Protein AF-0000000084372210 (afdb_homodimer)

pLDDT: mean 88.19, std 8.31, range [59.81, 96.88]

Solvent-accessible surface area (backbone atoms only — not comparable to full-atom values): 8563 Å² total; per-residue (Å²): 81,67,78,69,76,44,55,87,44,21,35,37,33,28,33,23,67,54,80,81,50,72,65,36,43,28,38,30,27,51,80,66,39,44,29,48,26,29,33,36,65,85,72,40,29,38,32,51,60,29,88,90,49,71,64,42,74,60,49,94,82,52,59,75,41,78,51,24,26,59,73,46,73,47,69,72,84,125,82,67,77,70,76,44,54,87,44,21,34,38,34,29,33,23,66,55,81,80,50,72,66,36,44,26,38,30,27,52,81,65,40,44,30,46,27,28,32,36,64,85,72,42,30,37,34,49,58,29,88,90,49,70,64,44,72,59,47,95,81,53,58,74,41,78,50,24,26,60,75,45,72,47,70,73,85,127

Radius of gyration: 14.77 Å; Cα contacts (8 Å, |Δi|>4): 385; chains: 2; bounding box: 35×42×36 Å

Nearest PDB structures (foldseek):
  1ay9-assembly1_A  TM=8.667E-01  e=1.114E-07  Escherichia coli
  8gmt-assembly1_A  TM=8.641E-01  e=8.821E-08  Escherichia coli
  3jso-assembly1_B  TM=7.740E-01  e=2.136E-05  Escherichia coli K-12
  3jso-assembly1_A  TM=7.755E-01  e=9.749E-05  Escherichia coli K-12
  6a2r-assembly1_A  TM=7.350E-01  e=8.183E-05  Mycobacterium tuberculosis H37Rv

Foldseek 3Di:
DVLVVADPPKDWDWAQVDDDDQQFFFFKDKPRDTDTFGFHVVVTWGHHSDPVDHIDGDDPPIDIDTRTTTDDIGDDDD/DVLVVADPPKDWDWAQVDDDDQQFFFFKDKPRDTDTFGFHVVVTWGHHSDPVDDIDGDDPPIDIDTRTTTDDIGDDDD

Structure (mmCIF, N/CA/C/O backbone):
data_AF-0000000084372210-model_v1
#
loop_
_entity.id
_entity.type
_entity.pdbx_description
1 polymer 'Error-prone repair protein'
#
loop_
_atom_site.group_PDB
_atom_site.id
_atom_site.type_symbol
_atom_site.label_atom_id
_atom_site.label_alt_id
_atom_site.label_comp_id
_atom_site.label_asym_id
_atom_site.label_entity_id
_atom_site.label_seq_id
_atom_site.pdbx_PDB_ins_code
_atom_site.Cartn_x
_atom_site.Cartn_y
_atom_site.Cartn_z
_atom_site.occupancy
_atom_site.B_iso_or_equiv
_atom_site.auth_seq_id
_atom_site.auth_comp_id
_atom_site.auth_asym_id
_atom_site.auth_atom_id
_atom_site.pdbx_PDB_model_num
ATOM 1 N N . MET A 1 1 ? -1.979 -1.303 -11.484 1 64.38 1 MET A N 1
ATOM 2 C CA . MET A 1 1 ? -2.227 0.024 -10.93 1 64.38 1 MET A CA 1
ATOM 3 C C . MET A 1 1 ? -2 1.106 -11.977 1 64.38 1 MET A C 1
ATOM 5 O O . MET A 1 1 ? -0.929 1.715 -12.023 1 64.38 1 MET A O 1
ATOM 9 N N . ILE A 1 2 ? -2.746 0.901 -12.977 1 59.91 2 ILE A N 1
ATOM 10 C CA . ILE A 1 2 ? -2.537 1.563 -14.266 1 59.91 2 ILE A CA 1
ATOM 11 C C . ILE A 1 2 ? -2.469 3.074 -14.055 1 59.91 2 ILE A C 1
ATOM 13 O O . ILE A 1 2 ? -1.529 3.729 -14.516 1 59.91 2 ILE A O 1
ATOM 17 N N . ASP A 1 3 ? -3.486 3.592 -13.312 1 68.38 3 ASP A N 1
ATOM 18 C CA . ASP A 1 3 ? -3.523 5.047 -13.234 1 68.38 3 ASP A CA 1
ATOM 19 C C . ASP A 1 3 ? -2.346 5.586 -12.422 1 68.38 3 ASP A C 1
ATOM 21 O O . ASP A 1 3 ? -2.051 6.781 -12.469 1 68.38 3 ASP A O 1
ATOM 25 N N . ALA A 1 4 ? -1.633 4.68 -11.812 1 76.19 4 ALA A N 1
ATOM 26 C CA . ALA A 1 4 ? -0.504 5.109 -10.992 1 76.19 4 ALA A CA 1
ATOM 27 C C . ALA A 1 4 ? 0.823 4.801 -11.672 1 76.19 4 ALA A C 1
ATOM 29 O O . ALA A 1 4 ? 1.892 5.117 -11.148 1 76.19 4 ALA A O 1
ATOM 30 N N . ASN A 1 5 ? 0.849 4.273 -12.93 1 80.62 5 ASN A N 1
ATOM 31 C CA . ASN A 1 5 ? 2.041 3.859 -13.664 1 80.62 5 ASN A CA 1
ATOM 32 C C . ASN A 1 5 ? 2.777 2.734 -12.938 1 80.62 5 ASN A C 1
ATOM 34 O O . ASN A 1 5 ? 4.004 2.633 -13.031 1 80.62 5 ASN A O 1
ATOM 38 N N . ILE A 1 6 ? 2.141 2.031 -12.023 1 84.31 6 ILE A N 1
ATOM 39 C CA . ILE A 1 6 ? 2.717 0.871 -11.352 1 84.31 6 ILE A CA 1
ATOM 40 C C . ILE A 1 6 ? 2.35 -0.4 -12.117 1 84.31 6 ILE A C 1
ATOM 42 O O . ILE A 1 6 ? 1.17 -0.722 -12.273 1 84.31 6 ILE A O 1
ATOM 46 N N . ASN A 1 7 ? 3.326 -1.093 -12.609 1 85.06 7 ASN A N 1
ATOM 47 C CA . ASN A 1 7 ? 3.119 -2.305 -13.391 1 85.06 7 ASN A CA 1
ATOM 48 C C . ASN A 1 7 ? 3.479 -3.557 -12.602 1 85.06 7 ASN A C 1
ATOM 50 O O . ASN A 1 7 ? 4.23 -3.484 -11.625 1 85.06 7 ASN A O 1
ATOM 54 N N . ASP A 1 8 ? 2.83 -4.648 -13.039 1 83.56 8 ASP A N 1
ATOM 55 C CA . ASP A 1 8 ? 3.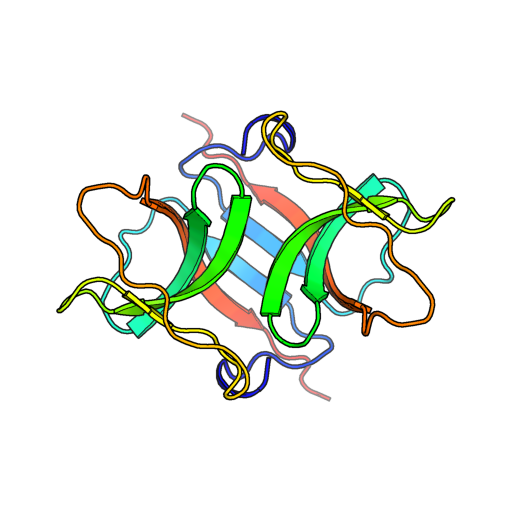238 -5.922 -12.461 1 83.56 8 ASP A CA 1
ATOM 56 C C . ASP A 1 8 ? 4.746 -6.129 -12.594 1 83.56 8 ASP A C 1
ATOM 58 O O . ASP A 1 8 ? 5.328 -5.84 -13.641 1 83.56 8 ASP A O 1
ATOM 62 N N . GLY A 1 9 ? 5.352 -6.562 -11.531 1 88.81 9 GLY A N 1
ATOM 63 C CA . GLY A 1 9 ? 6.789 -6.801 -11.539 1 88.81 9 GLY A CA 1
ATOM 64 C C . GLY A 1 9 ? 7.59 -5.629 -11.008 1 88.81 9 GLY A C 1
ATOM 65 O O . GLY A 1 9 ? 8.789 -5.758 -10.758 1 88.81 9 GLY A O 1
ATOM 66 N N . ASP A 1 10 ? 7.012 -4.516 -10.82 1 92.75 10 ASP A N 1
ATOM 67 C CA . ASP A 1 10 ? 7.711 -3.336 -10.312 1 92.75 10 ASP A CA 1
ATOM 68 C C . ASP A 1 10 ? 8.031 -3.479 -8.828 1 92.75 10 ASP A C 1
ATOM 70 O O . ASP A 1 10 ? 7.387 -4.254 -8.125 1 92.75 10 ASP A O 1
ATOM 74 N N . VAL A 1 11 ? 9.016 -2.711 -8.398 1 95 11 VAL A N 1
ATOM 75 C CA . VAL A 1 11 ? 9.289 -2.477 -6.98 1 95 11 VAL A CA 1
ATOM 76 C C . VAL A 1 11 ? 8.898 -1.051 -6.605 1 95 11 VAL A C 1
ATOM 78 O O . VAL A 1 11 ? 9.242 -0.099 -7.312 1 95 11 VAL A O 1
ATOM 81 N N . VAL A 1 12 ? 8.148 -0.963 -5.551 1 94.81 12 VAL A N 1
ATOM 82 C CA . VAL A 1 12 ? 7.672 0.344 -5.109 1 94.81 12 VAL A CA 1
ATOM 83 C C . VAL A 1 12 ? 8.289 0.689 -3.756 1 94.81 12 VAL A C 1
ATOM 85 O O . VAL A 1 12 ? 8.352 -0.157 -2.861 1 94.81 12 VAL A O 1
ATOM 88 N N . ILE A 1 13 ? 8.742 1.89 -3.613 1 96 13 ILE A N 1
ATOM 89 C CA . ILE A 1 13 ? 9.312 2.381 -2.363 1 96 13 ILE A CA 1
ATOM 90 C C . ILE A 1 13 ? 8.375 3.412 -1.738 1 96 13 ILE A C 1
ATOM 92 O O . ILE A 1 13 ? 7.992 4.387 -2.391 1 96 13 ILE A O 1
ATOM 96 N N . VAL A 1 14 ? 8.062 3.152 -0.52 1 95.44 14 VAL A N 1
ATOM 97 C CA . VAL A 1 14 ? 7.191 4.051 0.235 1 95.44 14 VAL A CA 1
ATOM 98 C C . VAL A 1 14 ? 7.977 4.688 1.38 1 95.44 14 VAL A C 1
ATOM 100 O O . VAL A 1 14 ? 8.578 3.982 2.197 1 95.44 14 VAL A O 1
ATOM 103 N N . ASP A 1 15 ? 8.008 6 1.453 1 96.62 15 ASP A N 1
ATOM 104 C CA . ASP A 1 15 ? 8.719 6.754 2.482 1 96.62 15 ASP A CA 1
ATOM 105 C C . ASP A 1 15 ? 7.742 7.41 3.457 1 96.62 15 ASP A C 1
ATOM 107 O O . ASP A 1 15 ? 6.988 8.312 3.08 1 96.62 15 ASP A O 1
ATOM 111 N N . SER A 1 16 ? 7.754 6.988 4.691 1 94.12 16 SER A N 1
ATOM 112 C CA . SER A 1 16 ? 6.789 7.48 5.672 1 94.12 16 SER A CA 1
ATOM 113 C C . SER A 1 16 ? 7.293 8.742 6.359 1 94.12 16 SER A C 1
ATOM 115 O O . SER A 1 16 ? 6.566 9.367 7.137 1 94.12 16 SER A O 1
ATOM 117 N N . ALA A 1 17 ? 8.508 9.172 6.086 1 93.62 17 ALA A N 1
ATOM 118 C CA . ALA A 1 17 ? 9.07 10.367 6.703 1 93.62 17 ALA A CA 1
ATOM 119 C C . ALA A 1 17 ? 8.727 11.617 5.895 1 93.62 17 ALA A C 1
ATOM 121 O O . ALA A 1 17 ? 8.914 12.742 6.367 1 93.62 17 ALA A O 1
ATOM 122 N N . LEU A 1 18 ? 8.25 11.445 4.727 1 94.88 18 LEU A N 1
ATOM 123 C CA . LEU A 1 18 ? 7.969 12.578 3.848 1 94.88 18 LEU A CA 1
ATOM 124 C C . LEU A 1 18 ? 6.578 13.141 4.121 1 94.88 18 LEU A C 1
ATOM 126 O O . LEU A 1 18 ? 5.645 12.391 4.418 1 94.88 18 LEU A O 1
ATOM 130 N N . VAL A 1 19 ? 6.441 14.367 3.91 1 94.31 19 VAL A N 1
ATOM 131 C CA . VAL A 1 19 ? 5.137 15.016 3.959 1 94.31 19 VAL A CA 1
ATOM 132 C C . VAL A 1 19 ? 4.426 14.852 2.619 1 94.31 19 VAL A C 1
ATOM 134 O O . VAL A 1 19 ? 4.969 15.203 1.571 1 94.31 19 VAL A O 1
ATOM 137 N N . ALA A 1 20 ? 3.246 14.352 2.723 1 95.5 20 ALA A N 1
ATOM 138 C CA . ALA A 1 20 ? 2.49 14.117 1.495 1 95.5 20 ALA A CA 1
ATOM 139 C C . ALA A 1 20 ? 2.057 15.43 0.855 1 95.5 20 ALA A C 1
ATOM 141 O O . ALA A 1 20 ? 1.651 16.359 1.553 1 95.5 20 ALA A O 1
ATOM 142 N N . LYS A 1 21 ? 2.162 15.531 -0.455 1 96.31 21 LYS A N 1
ATOM 143 C CA . LYS A 1 21 ? 1.72 16.688 -1.232 1 96.31 21 LYS A CA 1
ATOM 144 C C . LYS A 1 21 ? 0.562 16.312 -2.156 1 96.31 21 LYS A C 1
ATOM 146 O O . LYS A 1 21 ? 0.236 15.133 -2.311 1 96.31 21 LYS A O 1
ATOM 151 N N . ASP A 1 22 ? 0.031 17.422 -2.699 1 96.5 22 ASP A N 1
ATOM 152 C CA . ASP A 1 22 ? -1.081 17.234 -3.625 1 96.5 22 ASP A CA 1
ATOM 153 C C . ASP A 1 22 ? -0.665 16.375 -4.816 1 96.5 22 ASP A C 1
ATOM 155 O O . ASP A 1 22 ? 0.377 16.609 -5.43 1 96.5 22 ASP A O 1
ATOM 159 N N . GLY A 1 23 ? -1.476 15.359 -5.051 1 94.75 23 GLY A N 1
ATOM 160 C CA . GLY A 1 23 ? -1.216 14.523 -6.215 1 94.75 23 GLY A CA 1
ATOM 161 C C . GLY A 1 23 ? -0.364 13.305 -5.898 1 94.75 23 GLY A C 1
ATOM 162 O O . GLY A 1 23 ? -0.267 12.383 -6.707 1 94.75 23 GLY A O 1
ATOM 163 N N . ASN A 1 24 ? 0.215 13.227 -4.711 1 96.06 24 ASN A N 1
ATOM 164 C CA . ASN A 1 24 ? 1.043 12.086 -4.344 1 96.06 24 ASN A CA 1
ATOM 165 C C . ASN A 1 24 ? 0.216 10.805 -4.227 1 96.06 24 ASN A C 1
ATOM 167 O O . ASN A 1 24 ? -0.935 10.844 -3.789 1 96.06 24 ASN A O 1
ATOM 171 N N . ILE A 1 25 ? 0.807 9.742 -4.676 1 95.25 25 ILE A N 1
ATOM 172 C CA . ILE A 1 25 ? 0.272 8.438 -4.301 1 95.25 25 ILE A CA 1
ATOM 173 C C . ILE A 1 25 ? 0.708 8.094 -2.877 1 95.25 25 ILE A C 1
ATOM 175 O O . ILE A 1 25 ? 1.894 8.18 -2.547 1 95.25 25 ILE A O 1
ATOM 179 N N . VAL A 1 26 ? -0.265 7.73 -2.041 1 95.38 26 VAL A N 1
ATOM 180 C CA . VAL A 1 26 ? 0.043 7.535 -0.629 1 95.38 26 VAL A CA 1
ATOM 181 C C . VAL A 1 26 ? -0.558 6.215 -0.149 1 95.38 26 VAL A C 1
ATOM 183 O O . VA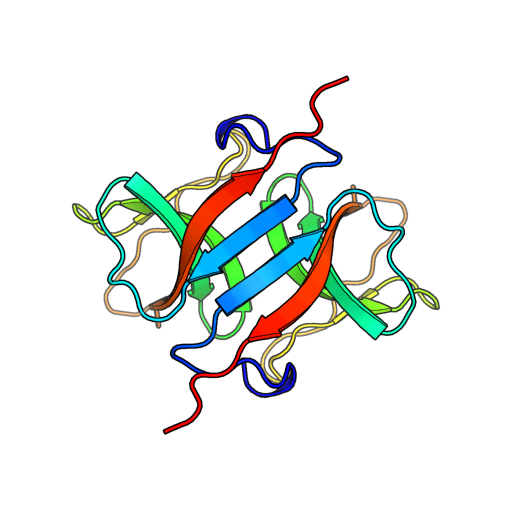L A 1 26 ? -1.534 5.727 -0.722 1 95.38 26 VAL A O 1
ATOM 186 N N . ILE A 1 27 ? 0.141 5.676 0.8 1 93.75 27 ILE A N 1
ATOM 187 C CA . ILE A 1 27 ? -0.512 4.707 1.677 1 93.75 27 ILE A CA 1
ATOM 188 C C . ILE A 1 27 ? -1.154 5.434 2.855 1 93.75 27 ILE A C 1
ATOM 190 O O . ILE A 1 27 ? -0.472 6.133 3.609 1 93.75 27 ILE A O 1
ATOM 194 N N . ALA A 1 28 ? -2.467 5.285 2.982 1 92.69 28 ALA A N 1
ATOM 195 C CA . ALA A 1 28 ? -3.209 6.008 4.012 1 92.69 28 ALA A CA 1
ATOM 196 C C . ALA A 1 28 ? -4.004 5.047 4.891 1 92.69 28 ALA A C 1
ATOM 198 O O . ALA A 1 28 ? -4.383 3.959 4.449 1 92.69 28 ALA A O 1
ATOM 199 N N . SER A 1 29 ? -4.141 5.469 6.066 1 88.5 29 SER A N 1
ATOM 200 C CA . SER A 1 29 ? -5.02 4.758 6.988 1 88.5 29 SER A CA 1
ATOM 201 C C . SER A 1 29 ? -6.344 5.492 7.168 1 88.5 29 SER A C 1
ATOM 203 O O . SER A 1 29 ? -6.359 6.684 7.484 1 88.5 29 SER A O 1
ATOM 205 N N . ILE A 1 30 ? -7.398 4.773 6.809 1 83.44 30 ILE A N 1
ATOM 206 C CA . ILE A 1 30 ? -8.742 5.293 7.055 1 83.44 30 ILE A CA 1
ATOM 207 C C . ILE A 1 30 ? -9.469 4.391 8.047 1 83.44 30 ILE A C 1
ATOM 209 O O . ILE A 1 30 ? -9.68 3.207 7.777 1 83.44 30 ILE A O 1
ATOM 213 N N . ASP A 1 31 ? -9.859 5.004 9.156 1 80.44 31 ASP A N 1
ATOM 214 C CA . ASP A 1 31 ? -10.539 4.242 10.203 1 80.44 31 ASP A CA 1
ATOM 215 C C . ASP A 1 31 ? -9.75 2.984 10.562 1 80.44 31 ASP A C 1
ATOM 217 O O . ASP A 1 31 ? -10.32 1.9 10.688 1 80.44 31 ASP A O 1
ATOM 221 N N . GLY A 1 32 ? -8.438 3.037 10.445 1 78.25 32 GLY A N 1
ATOM 222 C CA . GLY A 1 32 ? -7.582 1.945 10.875 1 78.25 32 GLY A CA 1
ATOM 223 C C . GLY A 1 32 ? -7.195 1.008 9.75 1 78.25 32 GLY A C 1
ATOM 224 O O . GLY A 1 32 ? -6.434 0.059 9.953 1 78.25 32 GLY A O 1
ATOM 225 N N . GLU A 1 33 ? -7.73 1.21 8.594 1 81.19 33 GLU A N 1
ATOM 226 C CA . GLU A 1 33 ? -7.402 0.355 7.453 1 81.19 33 GLU A CA 1
ATOM 227 C C . GLU A 1 33 ? -6.449 1.059 6.492 1 81.19 33 GLU A C 1
ATOM 229 O O . GLU A 1 33 ? -6.641 2.232 6.168 1 81.19 33 GLU A O 1
ATOM 234 N N . PHE A 1 34 ? -5.531 0.261 6.07 1 87.12 34 PHE A N 1
ATOM 235 C CA . PHE A 1 34 ? -4.559 0.851 5.156 1 87.12 34 PHE A CA 1
ATOM 236 C C . PHE A 1 34 ? -5.02 0.703 3.709 1 87.12 34 PHE A C 1
ATOM 238 O O . PHE A 1 34 ? -5.547 -0.343 3.324 1 87.12 34 PHE A O 1
ATOM 245 N N . THR A 1 35 ? -4.836 1.754 2.896 1 90.38 35 THR A N 1
ATOM 246 C CA . THR A 1 35 ? -5.172 1.754 1.477 1 90.38 35 THR A CA 1
ATOM 247 C C . THR A 1 35 ? -4.164 2.576 0.681 1 90.38 35 THR A C 1
ATOM 249 O O . THR A 1 35 ? -3.424 3.383 1.251 1 90.38 35 THR A O 1
ATOM 252 N N . VAL A 1 36 ? -4.145 2.299 -0.559 1 91.94 36 VAL A N 1
ATOM 253 C CA . VAL A 1 36 ? -3.299 3.064 -1.47 1 91.94 36 VAL A CA 1
ATOM 254 C C . VAL A 1 36 ? -4.168 3.947 -2.363 1 91.94 36 VAL A C 1
ATOM 256 O O . VAL A 1 36 ? -5.066 3.453 -3.049 1 91.94 36 VAL A O 1
ATOM 259 N N . LYS A 1 37 ? -3.99 5.242 -2.332 1 93.38 37 LYS A N 1
ATOM 260 C CA . LYS A 1 37 ? -4.762 6.219 -3.094 1 93.38 37 LYS A CA 1
ATOM 261 C C . LYS A 1 37 ? -3.893 7.406 -3.498 1 93.38 37 LYS A C 1
ATOM 263 O O . LYS A 1 37 ? -2.781 7.57 -2.99 1 93.38 37 LYS A O 1
ATOM 268 N N . ARG A 1 38 ? -4.441 8.133 -4.406 1 94.56 38 ARG A N 1
ATOM 269 C CA . ARG A 1 38 ? -3.848 9.438 -4.688 1 94.56 38 ARG A CA 1
ATOM 270 C C . ARG A 1 38 ? -4.426 10.508 -3.77 1 94.56 38 ARG A C 1
ATOM 272 O O . ARG A 1 38 ? -5.645 10.594 -3.594 1 94.56 38 ARG A O 1
ATOM 279 N N . LEU A 1 39 ? -3.553 11.352 -3.25 1 95.44 39 LEU A N 1
ATOM 280 C CA . LEU A 1 39 ? -3.971 12.383 -2.303 1 95.44 39 LEU A CA 1
ATOM 281 C C . LEU A 1 39 ? -4.32 13.68 -3.027 1 95.44 39 LEU A C 1
ATOM 283 O O . LEU A 1 39 ? -3.572 14.125 -3.9 1 95.44 39 LEU A O 1
ATOM 287 N N . LYS A 1 40 ? -5.508 14.195 -2.73 1 95.12 40 LYS A N 1
ATOM 288 C CA . LYS A 1 40 ? -5.871 15.57 -3.064 1 95.12 40 LYS A CA 1
ATOM 289 C C . LYS A 1 40 ? -6.004 16.422 -1.807 1 95.12 40 LYS A C 1
ATOM 291 O O . LYS A 1 40 ? -6.691 16.047 -0.859 1 95.12 40 LYS A O 1
ATOM 296 N N . LEU A 1 41 ? -5.379 17.516 -1.76 1 92.56 41 LEU A N 1
ATOM 297 C CA . LEU A 1 41 ? -5.355 18.312 -0.535 1 92.56 41 LEU A CA 1
ATOM 298 C C . LEU A 1 41 ? -6.492 19.328 -0.526 1 92.56 41 LEU A C 1
ATOM 300 O O . LEU A 1 41 ? -7.02 19.672 0.535 1 92.56 41 LEU A O 1
ATOM 304 N N . HIS A 1 42 ? -6.887 19.781 -1.746 1 91.19 42 HIS A N 1
ATOM 305 C CA . HIS A 1 42 ? -7.926 20.797 -1.801 1 91.19 42 HIS A CA 1
ATOM 306 C C . HIS A 1 42 ? -8.953 20.484 -2.883 1 91.19 42 HIS A C 1
ATOM 308 O O . HIS A 1 42 ? -8.672 20.625 -4.074 1 91.19 42 HIS A O 1
ATOM 314 N N . PRO A 1 43 ? -10.234 20.094 -2.4 1 91.19 43 PRO A N 1
ATOM 315 C CA . PRO A 1 43 ? -10.547 19.688 -1.028 1 91.19 43 PRO A CA 1
ATOM 316 C C . PRO A 1 43 ? -9.852 18.391 -0.627 1 91.19 43 PRO A C 1
ATOM 318 O O . PRO A 1 43 ? -9.414 17.625 -1.491 1 91.19 43 PRO A O 1
ATOM 321 N N . PRO A 1 44 ? -9.672 18.156 0.547 1 90.31 44 PRO A N 1
ATOM 322 C CA . PRO A 1 44 ? -8.984 16.953 0.991 1 90.31 44 PRO A CA 1
ATOM 323 C C . PRO A 1 44 ? -9.727 15.672 0.601 1 90.31 44 PRO A C 1
ATOM 325 O O . PRO A 1 44 ? -10.875 15.469 1.009 1 90.31 44 PRO A O 1
ATOM 328 N N . MET A 1 45 ? -9.062 14.844 -0.265 1 94.69 45 MET A N 1
ATOM 329 C CA . MET A 1 45 ? -9.656 13.609 -0.757 1 94.69 45 MET A CA 1
ATOM 330 C C . MET A 1 45 ? -8.586 12.555 -1.027 1 94.69 45 MET A C 1
ATOM 332 O O . MET A 1 45 ? -7.422 12.891 -1.253 1 94.69 45 MET A O 1
ATOM 336 N N . LEU A 1 46 ? -9.016 11.336 -0.873 1 93.94 46 LEU A N 1
ATOM 337 C CA . LEU A 1 46 ? -8.242 10.219 -1.388 1 93.94 46 LEU A CA 1
ATOM 338 C C . LEU A 1 46 ? -8.852 9.688 -2.682 1 93.94 46 LEU A C 1
ATOM 340 O O . LEU A 1 46 ? -9.969 9.164 -2.68 1 93.94 46 LEU A O 1
ATOM 344 N N . ILE A 1 47 ? -8.125 9.805 -3.707 1 93.12 47 ILE A N 1
ATOM 345 C CA . ILE A 1 47 ? -8.625 9.453 -5.031 1 93.12 47 ILE A CA 1
ATOM 346 C C . ILE A 1 47 ? -8.164 8.047 -5.398 1 93.12 47 ILE A C 1
ATOM 348 O O . ILE A 1 47 ? -6.965 7.773 -5.453 1 93.12 47 ILE A O 1
ATOM 352 N N . PRO A 1 48 ? -9.195 7.156 -5.656 1 90.69 48 PRO A N 1
ATOM 353 C CA . PRO A 1 48 ? -8.805 5.809 -6.078 1 90.69 48 PRO A CA 1
ATOM 354 C C . PRO A 1 48 ? -8.078 5.801 -7.422 1 90.69 48 PRO A C 1
ATOM 356 O O . PRO A 1 48 ? -8.266 6.703 -8.234 1 90.69 48 PRO A O 1
ATOM 359 N N . MET A 1 49 ? -7.152 4.828 -7.633 1 83.94 49 MET A N 1
ATOM 360 C CA . MET A 1 49 ? -6.457 4.688 -8.906 1 83.94 49 MET A CA 1
ATOM 361 C C . MET A 1 49 ? -7.195 3.717 -9.828 1 83.94 49 MET A C 1
ATOM 363 O O . MET A 1 49 ? -6.57 2.877 -10.477 1 83.94 49 MET A O 1
ATOM 367 N N . ASN A 1 50 ? -8.453 3.727 -9.672 1 82.19 50 ASN A N 1
ATOM 368 C CA . ASN A 1 50 ? -9.406 2.955 -10.469 1 82.19 50 ASN A CA 1
ATOM 369 C C . ASN A 1 50 ? -10.719 3.705 -10.656 1 82.19 50 ASN A C 1
ATOM 371 O O . ASN A 1 50 ? -11.32 4.172 -9.68 1 82.19 50 ASN A O 1
ATOM 375 N N . VAL A 1 51 ? -11.172 3.744 -11.844 1 80.75 51 VAL A N 1
ATOM 376 C CA . VAL A 1 51 ? -12.32 4.562 -12.219 1 80.75 51 VAL A CA 1
ATOM 377 C C . VAL A 1 51 ? -13.586 3.986 -11.594 1 80.75 51 VAL A C 1
ATOM 379 O O . VAL A 1 51 ? -14.594 4.688 -11.453 1 80.75 51 VAL A O 1
ATOM 382 N N . ASP A 1 52 ? -13.5 2.75 -11.25 1 82 52 ASP A N 1
ATOM 383 C CA . ASP A 1 52 ? -14.68 2.061 -10.727 1 82 52 ASP A CA 1
ATOM 384 C C . ASP A 1 52 ? -14.953 2.463 -9.281 1 82 52 ASP A C 1
ATOM 386 O O . ASP A 1 52 ? -16 2.119 -8.727 1 82 52 ASP A O 1
ATOM 390 N N . PHE A 1 53 ? -14.133 3.193 -8.648 1 86.25 53 PHE A N 1
ATOM 391 C CA . PHE A 1 53 ? -14.289 3.572 -7.246 1 86.25 53 PHE A CA 1
ATOM 392 C C . PHE A 1 53 ? -14.422 5.082 -7.105 1 86.25 53 PHE A C 1
ATOM 394 O O . PHE A 1 53 ? -13.883 5.836 -7.922 1 86.25 53 PHE A O 1
ATOM 401 N N . GLN A 1 54 ? -15.102 5.535 -6.145 1 88.56 54 GLN A N 1
ATOM 402 C CA . GLN A 1 54 ? -15.305 6.957 -5.887 1 88.56 54 GLN A CA 1
ATOM 403 C C . GLN A 1 54 ? -14.25 7.496 -4.93 1 88.56 54 GLN A C 1
ATOM 405 O O . GLN A 1 54 ? -13.781 6.777 -4.043 1 88.56 54 GLN A O 1
ATOM 410 N N . PRO A 1 55 ? -14.008 8.766 -5.133 1 91.81 55 PRO A N 1
ATOM 411 C CA . PRO A 1 55 ? -13.109 9.391 -4.164 1 91.81 55 PRO A CA 1
ATOM 412 C C . PRO A 1 55 ? -13.664 9.367 -2.742 1 91.81 55 PRO A C 1
ATOM 414 O O . PRO A 1 55 ? -14.883 9.383 -2.553 1 91.81 55 PRO A O 1
ATOM 417 N N . ILE A 1 56 ? -12.719 9.242 -1.844 1 89.81 56 ILE A N 1
ATOM 418 C CA . ILE A 1 56 ? -13.086 9.312 -0.434 1 89.81 56 ILE A CA 1
ATOM 419 C C . ILE A 1 56 ? -12.875 10.742 0.077 1 89.81 56 ILE A C 1
ATOM 421 O O . ILE A 1 56 ? -11.75 11.242 0.101 1 89.81 56 ILE A O 1
ATOM 425 N N . GLN A 1 57 ? -13.961 11.43 0.427 1 89.75 57 GLN A N 1
ATOM 426 C CA . GLN A 1 57 ? -13.859 12.766 1.013 1 89.75 57 GLN A CA 1
ATOM 427 C C . GLN A 1 57 ? -13.422 12.695 2.473 1 89.75 57 GLN A C 1
ATOM 429 O O . GLN A 1 57 ? -13.969 11.906 3.252 1 89.75 57 GLN A O 1
ATOM 434 N N . ILE A 1 58 ? -12.336 13.344 2.646 1 84.69 58 ILE A N 1
ATOM 435 C CA . ILE A 1 58 ? -11.859 13.375 4.023 1 84.69 58 ILE A CA 1
ATOM 436 C C . ILE A 1 58 ? -12.578 14.477 4.797 1 84.69 58 ILE A C 1
ATOM 438 O O . ILE A 1 58 ? -12.438 15.656 4.477 1 84.69 58 ILE A O 1
ATOM 442 N N . GLY A 1 59 ? -13.531 14.109 5.477 1 78.88 59 GLY A N 1
ATOM 443 C CA . GLY A 1 59 ? -14.227 15.055 6.332 1 78.88 59 GLY A CA 1
ATOM 444 C C . GLY A 1 59 ? -13.664 15.109 7.742 1 78.88 59 GLY A C 1
ATOM 445 O O . GLY A 1 59 ? -12.688 14.422 8.055 1 78.88 59 GLY A O 1
ATOM 446 N N . ASP A 1 60 ? -14.211 15.953 8.523 1 74.44 60 ASP A N 1
ATOM 447 C CA . ASP A 1 60 ? -13.773 16.172 9.898 1 74.44 60 ASP A CA 1
ATOM 448 C C . ASP A 1 60 ? -13.922 14.906 10.734 1 74.44 60 ASP A C 1
ATOM 450 O O . ASP A 1 60 ? -13.242 14.742 11.742 1 74.44 60 ASP A O 1
ATOM 454 N N . GLU A 1 61 ? -14.742 14.094 10.18 1 70.75 61 GLU A N 1
ATOM 455 C CA . GLU A 1 61 ? -15.078 12.938 11 1 70.75 61 GLU A CA 1
ATOM 456 C C . GLU A 1 61 ? -14.164 11.758 10.688 1 70.75 61 GLU A C 1
ATOM 458 O O . GLU A 1 61 ? -14.109 10.781 11.445 1 70.75 61 GLU A O 1
ATOM 463 N N . GLN A 1 62 ? -13.5 11.797 9.656 1 73.75 62 GLN A N 1
ATOM 464 C CA . GLN A 1 62 ? -12.648 10.672 9.297 1 73.75 62 GLN A CA 1
ATOM 465 C C . GLN A 1 62 ? -11.234 10.844 9.852 1 73.75 62 GLN A C 1
ATOM 467 O O . GLN A 1 62 ? -10.711 11.953 9.875 1 73.75 62 GLN A O 1
ATOM 472 N N . ASN A 1 63 ? -10.805 9.727 10.484 1 81 63 ASN A N 1
ATOM 473 C CA . ASN A 1 63 ? -9.422 9.703 10.938 1 81 63 ASN A CA 1
ATOM 474 C C . ASN A 1 63 ? -8.469 9.297 9.812 1 81 63 ASN A C 1
ATOM 476 O O . ASN A 1 63 ? -8.211 8.109 9.609 1 81 63 ASN A O 1
ATOM 480 N N . LEU A 1 64 ? -8.125 10.305 9.016 1 84.94 64 LEU A N 1
ATOM 481 C CA . LEU A 1 64 ? -7.172 10.07 7.934 1 84.94 64 LEU A CA 1
ATOM 482 C C . LEU A 1 64 ? -5.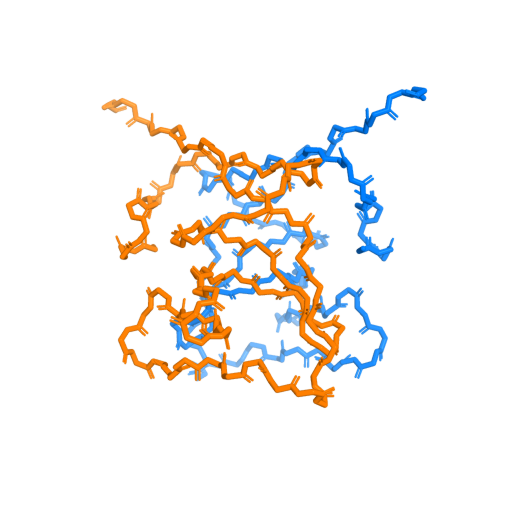738 10.227 8.43 1 84.94 64 LEU A C 1
ATOM 484 O O . LEU A 1 64 ? -5.395 11.242 9.039 1 84.94 64 LEU A O 1
ATOM 488 N N . GLN A 1 65 ? -5.008 9.219 8.273 1 87.19 65 GLN A N 1
ATOM 489 C CA . GLN A 1 65 ? -3.576 9.281 8.562 1 87.19 65 GLN A CA 1
ATOM 490 C C . GLN A 1 65 ? -2.756 8.828 7.355 1 87.19 65 GLN A C 1
ATOM 492 O O . GLN A 1 65 ? -2.979 7.738 6.82 1 87.19 65 GLN A O 1
ATOM 497 N N . ILE A 1 66 ? -1.911 9.688 6.934 1 92 66 ILE A N 1
ATOM 498 C CA . ILE A 1 66 ? -0.997 9.297 5.867 1 92 66 ILE A CA 1
ATOM 499 C C . ILE A 1 66 ? 0.178 8.516 6.457 1 92 66 ILE A C 1
ATOM 501 O O . ILE A 1 66 ? 0.91 9.031 7.305 1 92 66 ILE A O 1
ATOM 505 N N . PHE A 1 67 ? 0.26 7.312 6.035 1 90.12 67 PHE A N 1
ATOM 506 C CA . PHE A 1 67 ? 1.341 6.469 6.531 1 90.12 67 PHE A CA 1
ATOM 507 C C . PHE A 1 67 ? 2.643 6.77 5.801 1 90.12 67 PHE A C 1
ATOM 509 O O . PHE A 1 67 ? 3.703 6.855 6.422 1 90.12 67 PHE A O 1
ATOM 516 N N . GLY A 1 68 ? 2.494 6.875 4.441 1 95 68 GLY A N 1
ATOM 517 C CA . GLY A 1 68 ? 3.695 7.156 3.67 1 95 68 GLY A CA 1
ATOM 518 C C . GLY A 1 68 ? 3.402 7.551 2.234 1 95 68 GLY A C 1
ATOM 519 O O . GLY A 1 68 ? 2.271 7.41 1.765 1 95 68 GLY A O 1
ATOM 520 N N . VAL A 1 69 ? 4.52 8.078 1.613 1 96.88 69 VAL A N 1
ATOM 521 C CA . VAL A 1 69 ? 4.445 8.547 0.234 1 96.88 69 VAL A CA 1
ATOM 522 C C . VAL A 1 69 ? 5.211 7.594 -0.679 1 96.88 69 VAL A C 1
ATOM 524 O O . VAL A 1 69 ? 6.344 7.207 -0.372 1 96.88 69 VAL A O 1
ATOM 527 N N . VAL A 1 70 ? 4.51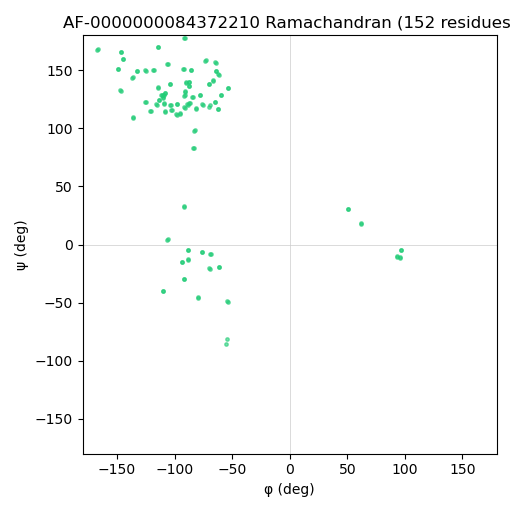6 7.164 -1.737 1 95.44 70 VAL A N 1
ATOM 528 C CA . VAL A 1 70 ? 5.246 6.422 -2.76 1 95.44 70 VAL A CA 1
ATOM 529 C C . VAL A 1 70 ? 6.273 7.332 -3.428 1 95.44 70 VAL A C 1
ATOM 531 O O . VAL A 1 70 ? 5.914 8.359 -4.012 1 95.44 70 VAL A O 1
ATOM 534 N N . THR A 1 71 ? 7.477 6.93 -3.377 1 96.12 71 THR A N 1
ATOM 535 C CA . THR A 1 71 ? 8.539 7.828 -3.832 1 96.12 71 THR A CA 1
ATOM 536 C C . THR A 1 71 ? 9.156 7.312 -5.129 1 96.12 71 THR A C 1
ATOM 538 O O . THR A 1 71 ? 9.508 8.102 -6.008 1 96.12 71 THR A O 1
ATOM 541 N N . PHE A 1 72 ? 9.336 5.977 -5.219 1 94.38 72 PHE A N 1
ATOM 542 C CA . PHE A 1 72 ? 9.953 5.41 -6.41 1 94.38 72 PHE A CA 1
ATOM 543 C C . PHE A 1 72 ? 9.211 4.16 -6.863 1 94.38 72 PHE A C 1
ATOM 545 O O . PHE A 1 72 ? 8.711 3.396 -6.039 1 94.38 72 PHE A O 1
ATOM 552 N N . ILE A 1 73 ? 9.18 4.09 -8.07 1 92.94 73 ILE A N 1
ATOM 553 C CA . ILE A 1 73 ? 8.75 2.871 -8.75 1 92.94 73 ILE A CA 1
ATOM 554 C C . ILE A 1 73 ? 9.875 2.359 -9.641 1 92.94 73 ILE A C 1
ATOM 556 O O . ILE A 1 73 ? 10.344 3.076 -10.531 1 92.94 73 ILE A O 1
ATOM 560 N N . ILE A 1 74 ? 10.344 1.309 -9.344 1 93.62 74 ILE A N 1
ATOM 561 C CA . ILE A 1 74 ? 11.43 0.702 -10.102 1 93.62 74 ILE A CA 1
ATOM 562 C C . ILE A 1 74 ? 10.867 -0.333 -11.078 1 93.62 74 ILE A C 1
ATOM 564 O O . ILE A 1 74 ? 10.312 -1.352 -10.656 1 93.62 74 ILE A O 1
ATOM 568 N N . HIS A 1 75 ? 10.938 -0.059 -12.297 1 92.81 75 HIS A N 1
ATOM 569 C CA . HIS A 1 75 ? 10.43 -0.917 -13.367 1 92.81 75 HIS A CA 1
ATOM 570 C C . HIS A 1 75 ? 11.484 -1.937 -13.797 1 92.81 75 HIS A C 1
ATOM 572 O O . HIS A 1 75 ? 12.672 -1.617 -13.867 1 92.81 75 HIS A O 1
ATOM 578 N N . LYS A 1 76 ? 10.961 -3.1 -14.023 1 86.62 76 LYS A N 1
ATOM 579 C CA . LYS A 1 76 ? 11.852 -4.074 -14.648 1 86.62 76 LYS A CA 1
ATOM 580 C C . LYS A 1 76 ? 12.148 -3.689 -16.094 1 86.62 76 LYS A C 1
ATOM 582 O O . LYS A 1 76 ? 11.242 -3.369 -16.859 1 86.62 76 LYS A O 1
ATOM 587 N N . ALA A 1 77 ? 13.469 -3.42 -16.484 1 85.38 77 ALA A N 1
ATOM 588 C CA . ALA A 1 77 ? 13.844 -3.02 -17.828 1 85.38 77 ALA A CA 1
ATOM 589 C C . ALA A 1 77 ? 13.328 -4.02 -18.859 1 85.38 77 ALA A C 1
ATOM 591 O O . ALA A 1 77 ? 12.859 -3.627 -19.938 1 85.38 77 ALA A O 1
ATOM 592 N N . GLN A 1 78 ? 13.789 -5.023 -19.172 1 65.5 78 GLN A N 1
ATOM 593 C CA . GLN A 1 78 ? 13.414 -6.047 -20.141 1 65.5 78 GLN A CA 1
ATOM 594 C C . GLN A 1 78 ? 13.023 -7.348 -19.453 1 65.5 78 GLN A C 1
ATOM 596 O O . GLN A 1 78 ? 13.508 -7.641 -18.359 1 65.5 78 GLN A O 1
ATOM 601 N N . MET B 1 1 ? 1.221 1.277 11.734 1 64.75 1 MET B N 1
ATOM 602 C CA . MET B 1 1 ? 0.894 -0.07 11.273 1 64.75 1 MET B CA 1
ATOM 603 C C . MET B 1 1 ? 1.461 -1.12 12.227 1 64.75 1 MET B C 1
ATOM 605 O O . MET B 1 1 ? 2.545 -1.655 11.984 1 64.75 1 MET B O 1
ATOM 609 N N . ILE B 1 2 ? 0.977 -0.948 13.391 1 59.81 2 ILE B N 1
ATOM 610 C CA . ILE B 1 2 ? 1.575 -1.568 14.57 1 59.81 2 ILE B CA 1
ATOM 611 C C . ILE B 1 2 ? 1.689 -3.076 14.352 1 59.81 2 ILE B C 1
ATOM 613 O O . ILE B 1 2 ? 2.762 -3.656 14.539 1 59.81 2 ILE B O 1
ATOM 617 N N . ASP B 1 3 ? 0.557 -3.664 13.906 1 67.88 3 ASP B N 1
ATOM 618 C CA . ASP B 1 3 ? 0.607 -5.121 13.859 1 67.88 3 ASP B CA 1
ATOM 619 C C . ASP B 1 3 ? 1.56 -5.598 12.766 1 67.88 3 ASP B C 1
ATOM 621 O O . ASP B 1 3 ? 1.944 -6.77 12.734 1 67.88 3 ASP B O 1
ATOM 625 N N . ALA B 1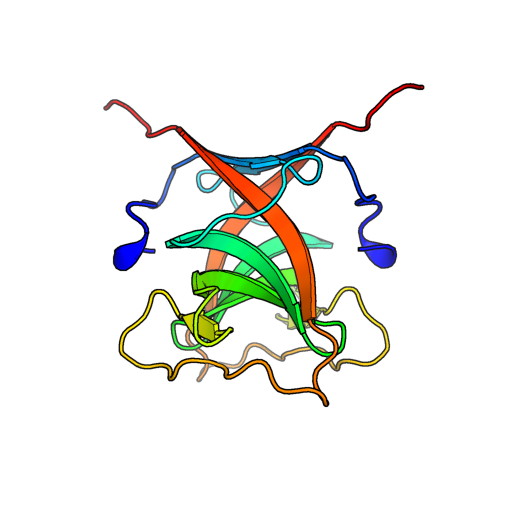 4 ? 2.006 -4.676 11.984 1 76 4 ALA B N 1
ATOM 626 C CA . ALA B 1 4 ? 2.902 -5.047 10.891 1 76 4 ALA B CA 1
ATOM 627 C C . ALA B 1 4 ? 4.34 -4.637 11.195 1 76 4 ALA B C 1
ATOM 629 O O . ALA B 1 4 ? 5.25 -4.895 10.406 1 76 4 ALA B O 1
ATOM 630 N N . ASN B 1 5 ? 4.68 -4.09 12.391 1 80.44 5 ASN B N 1
ATOM 631 C CA . ASN B 1 5 ? 5.992 -3.586 12.781 1 80.44 5 ASN B CA 1
ATOM 632 C C . ASN B 1 5 ? 6.43 -2.424 11.891 1 80.44 5 ASN B C 1
ATOM 634 O O . ASN B 1 5 ? 7.625 -2.238 11.648 1 80.44 5 ASN B O 1
ATOM 638 N N . ILE B 1 6 ? 5.531 -1.798 11.188 1 84.25 6 ILE B N 1
ATOM 639 C CA . ILE B 1 6 ? 5.828 -0.612 10.391 1 84.25 6 ILE B CA 1
ATOM 640 C C . ILE B 1 6 ? 5.605 0.643 11.234 1 84.25 6 ILE B C 1
ATOM 642 O O . ILE B 1 6 ? 4.488 0.895 11.695 1 84.25 6 ILE B O 1
ATOM 646 N N . ASN B 1 7 ? 6.629 1.413 11.461 1 84.94 7 ASN B N 1
ATOM 647 C CA . ASN B 1 7 ? 6.566 2.615 12.289 1 84.94 7 ASN B CA 1
ATOM 648 C C . ASN B 1 7 ? 6.602 3.881 11.43 1 84.94 7 ASN B C 1
ATOM 650 O O . ASN B 1 7 ? 7.062 3.854 10.289 1 84.94 7 ASN B O 1
ATOM 654 N N . ASP B 1 8 ? 6.023 4.922 12.055 1 83.56 8 ASP B N 1
ATOM 655 C CA . ASP B 1 8 ? 6.16 6.215 11.391 1 83.56 8 ASP B CA 1
ATOM 656 C C . ASP B 1 8 ? 7.625 6.527 11.102 1 83.56 8 ASP B C 1
ATOM 658 O O . ASP B 1 8 ? 8.5 6.289 11.938 1 83.56 8 ASP B O 1
ATOM 662 N N . GLY B 1 9 ? 7.883 6.988 9.914 1 88.75 9 GLY B N 1
ATOM 663 C CA . GLY B 1 9 ? 9.242 7.328 9.523 1 88.75 9 GLY B CA 1
ATOM 664 C C . GLY B 1 9 ? 9.945 6.211 8.781 1 88.75 9 GLY B C 1
ATOM 665 O O . GLY B 1 9 ? 11.023 6.422 8.203 1 88.75 9 GLY B O 1
ATOM 666 N N . ASP B 1 10 ? 9.422 5.055 8.742 1 92.62 10 ASP B N 1
ATOM 667 C CA . ASP B 1 10 ? 10.031 3.924 8.055 1 92.62 10 ASP B CA 1
ATOM 668 C C . ASP B 1 10 ? 9.914 4.07 6.539 1 92.62 10 ASP B C 1
ATOM 670 O O . ASP B 1 10 ? 9.047 4.789 6.047 1 92.62 10 ASP B O 1
ATOM 674 N N . VAL B 1 11 ? 10.797 3.367 5.855 1 95 11 VAL B N 1
ATOM 675 C CA . VAL B 1 11 ? 10.688 3.141 4.418 1 95 11 VAL B CA 1
ATOM 676 C C . VAL B 1 11 ? 10.305 1.688 4.152 1 95 11 VAL B C 1
ATOM 678 O O . VAL B 1 11 ? 10.883 0.769 4.73 1 95 11 VAL B O 1
ATOM 681 N N . VAL B 1 12 ? 9.297 1.54 3.33 1 94.81 12 VAL B N 1
ATOM 682 C CA . VAL B 1 12 ? 8.812 0.198 3.027 1 94.81 12 VAL B CA 1
ATOM 683 C C . VAL B 1 12 ? 9.055 -0.117 1.553 1 94.81 12 VAL B C 1
ATOM 685 O O . VAL B 1 12 ? 8.805 0.72 0.682 1 94.81 12 VAL B O 1
ATOM 688 N N . ILE B 1 13 ? 9.547 -1.286 1.289 1 96.06 13 ILE B N 1
ATOM 689 C CA . ILE B 1 13 ? 9.789 -1.749 -0.074 1 96.06 13 ILE B CA 1
ATOM 690 C C . ILE B 1 13 ? 8.797 -2.85 -0.429 1 96.06 13 ILE B C 1
ATOM 692 O O . ILE B 1 13 ? 8.672 -3.842 0.295 1 96.06 13 ILE B O 1
ATOM 696 N N . VAL B 1 14 ? 8.133 -2.621 -1.518 1 95.44 14 VAL B N 1
ATOM 697 C CA . VAL B 1 14 ? 7.152 -3.584 -2.014 1 95.44 14 VAL B CA 1
ATOM 698 C C . VAL B 1 14 ? 7.637 -4.176 -3.336 1 95.44 14 VAL B C 1
ATOM 700 O O . VAL B 1 14 ? 7.938 -3.443 -4.281 1 95.44 14 VAL B O 1
ATOM 703 N N . ASP B 1 15 ? 7.738 -5.488 -3.42 1 96.56 15 ASP B N 1
ATOM 704 C CA . ASP B 1 15 ? 8.195 -6.199 -4.609 1 96.56 15 ASP B CA 1
ATOM 705 C C . ASP B 1 15 ? 7.039 -6.93 -5.289 1 96.56 15 ASP B C 1
ATOM 707 O O . ASP B 1 15 ? 6.477 -7.871 -4.727 1 96.56 15 ASP B O 1
ATOM 711 N N . SER B 1 16 ? 6.688 -6.527 -6.484 1 94.06 16 SER B N 1
ATOM 712 C CA . SER B 1 16 ? 5.527 -7.09 -7.172 1 94.06 16 SER B CA 1
ATOM 713 C C . SER B 1 16 ? 5.914 -8.32 -7.984 1 94.06 16 SER B C 1
ATOM 715 O O . SER B 1 16 ? 5.047 -8.992 -8.555 1 94.06 16 SER B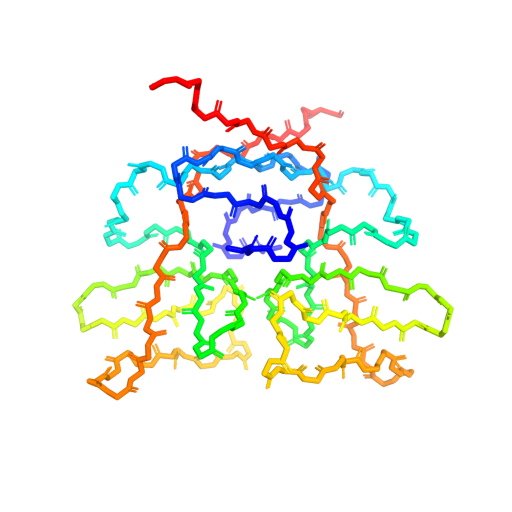 O 1
ATOM 717 N N . ALA B 1 17 ? 7.168 -8.656 -8.047 1 93.62 17 ALA B N 1
ATOM 718 C CA . ALA B 1 17 ? 7.629 -9.82 -8.805 1 93.62 17 ALA B CA 1
ATOM 719 C C . ALA B 1 17 ? 7.594 -11.078 -7.941 1 93.62 17 ALA B C 1
ATOM 721 O O . ALA B 1 17 ? 7.719 -12.195 -8.453 1 93.62 17 ALA B O 1
ATOM 722 N N . LEU B 1 18 ? 7.438 -10.938 -6.691 1 94.94 18 LEU B N 1
ATOM 723 C CA . LEU B 1 18 ? 7.48 -12.078 -5.777 1 94.94 18 LEU B CA 1
ATOM 724 C C . LEU B 1 18 ? 6.109 -12.734 -5.668 1 94.94 18 LEU B C 1
ATOM 726 O O . LEU B 1 18 ? 5.082 -12.047 -5.695 1 94.94 18 LEU B O 1
ATOM 730 N N . VAL B 1 19 ? 6.121 -13.969 -5.422 1 94.31 19 VAL B N 1
ATOM 731 C CA . VAL B 1 19 ? 4.898 -14.695 -5.121 1 94.31 19 VAL B CA 1
ATOM 732 C C . VAL B 1 19 ? 4.57 -14.562 -3.635 1 94.31 19 VAL B C 1
ATOM 734 O O . VAL B 1 19 ? 5.398 -14.875 -2.777 1 94.31 19 VAL B O 1
ATOM 737 N N . ALA B 1 20 ? 3.383 -14.148 -3.41 1 95.56 20 ALA B N 1
ATOM 738 C CA . ALA B 1 20 ? 2.979 -13.945 -2.021 1 95.56 20 ALA B CA 1
ATOM 739 C C . ALA B 1 20 ? 2.826 -15.281 -1.295 1 95.56 20 ALA B C 1
ATOM 741 O O . ALA B 1 20 ? 2.309 -16.25 -1.859 1 95.56 20 ALA B O 1
ATOM 742 N N . LYS B 1 21 ? 3.291 -15.352 -0.069 1 96.31 21 LYS B N 1
ATOM 743 C CA . LYS B 1 21 ? 3.16 -16.516 0.792 1 96.31 21 LYS B CA 1
ATOM 744 C C . LYS B 1 21 ? 2.271 -16.219 1.997 1 96.31 21 LYS B C 1
ATOM 746 O O . LYS B 1 21 ? 1.922 -15.062 2.244 1 96.31 21 LYS B O 1
ATOM 751 N N . ASP B 1 22 ? 1.984 -17.359 2.662 1 96.5 22 ASP B N 1
ATOM 752 C CA . ASP B 1 22 ? 1.156 -17.234 3.857 1 96.5 22 ASP B CA 1
ATOM 753 C C . ASP B 1 22 ? 1.818 -16.328 4.895 1 96.5 22 ASP B C 1
ATOM 755 O O . ASP B 1 22 ? 3.002 -16.5 5.199 1 96.5 22 ASP B O 1
ATOM 759 N N . GLY B 1 23 ? 1.033 -15.359 5.348 1 94.75 23 GLY B N 1
ATOM 760 C CA . GLY B 1 23 ? 1.539 -14.492 6.402 1 94.75 23 GLY B CA 1
ATOM 761 C C . GLY B 1 23 ? 2.188 -13.227 5.871 1 94.75 23 GLY B C 1
ATOM 762 O O . GLY B 1 23 ? 2.439 -12.289 6.629 1 94.75 23 GLY B O 1
ATOM 763 N N . ASN B 1 24 ? 2.426 -13.133 4.559 1 96.06 24 ASN B N 1
ATOM 764 C CA . ASN B 1 24 ? 3.043 -11.945 3.986 1 96.06 24 ASN B CA 1
ATOM 765 C C . ASN B 1 24 ? 2.131 -10.727 4.109 1 96.06 24 ASN B C 1
ATOM 767 O O . ASN B 1 24 ? 0.909 -10.844 3.996 1 96.06 24 ASN B O 1
ATOM 771 N N . ILE B 1 25 ? 2.734 -9.617 4.398 1 95.25 25 ILE B N 1
ATOM 772 C CA . ILE B 1 25 ? 2.029 -8.359 4.188 1 95.25 25 ILE B CA 1
ATOM 773 C C . ILE B 1 25 ? 2.041 -8 2.703 1 95.25 25 ILE B C 1
ATOM 775 O O . ILE B 1 25 ? 3.096 -8.016 2.062 1 95.25 25 ILE B O 1
ATOM 779 N N . VAL B 1 26 ? 0.862 -7.715 2.164 1 95.38 26 VAL B N 1
ATOM 780 C CA . VAL B 1 26 ? 0.764 -7.512 0.722 1 95.38 26 VAL B CA 1
ATOM 781 C C . VAL B 1 26 ? -0.032 -6.242 0.43 1 95.38 26 VAL B C 1
ATOM 783 O O . VAL B 1 26 ? -0.848 -5.812 1.248 1 95.38 26 VAL B O 1
ATOM 786 N N . ILE B 1 27 ? 0.346 -5.676 -0.659 1 93.62 27 ILE B N 1
ATOM 787 C CA . ILE B 1 27 ? -0.582 -4.766 -1.321 1 93.62 27 ILE B CA 1
ATOM 788 C C . ILE B 1 27 ? -1.467 -5.543 -2.291 1 93.62 27 ILE B C 1
ATOM 790 O O . ILE B 1 27 ? -0.966 -6.207 -3.201 1 93.62 27 ILE B O 1
ATOM 794 N N . ALA B 1 28 ? -2.766 -5.48 -2.066 1 92.69 28 ALA B N 1
ATOM 795 C CA . ALA B 1 28 ? -3.709 -6.262 -2.861 1 92.69 28 ALA B CA 1
ATOM 796 C C . ALA B 1 28 ? -4.781 -5.367 -3.48 1 92.69 28 ALA B C 1
ATOM 798 O O . ALA B 1 28 ? -5.094 -4.301 -2.945 1 92.69 28 ALA B O 1
ATOM 799 N N . SER B 1 29 ? -5.211 -5.824 -4.574 1 88.56 29 SER B N 1
ATOM 800 C CA . SER B 1 29 ? -6.355 -5.184 -5.215 1 88.56 29 SER B CA 1
ATOM 801 C C . SER B 1 29 ? -7.625 -6.004 -5.027 1 88.56 29 SER B C 1
ATOM 803 O O . SER B 1 29 ? -7.645 -7.199 -5.332 1 88.56 29 SER B O 1
ATOM 805 N N . ILE B 1 30 ? -8.586 -5.352 -4.391 1 83.62 30 ILE B N 1
ATOM 806 C CA . ILE B 1 30 ? -9.914 -5.957 -4.266 1 83.62 30 ILE B CA 1
ATOM 807 C C . ILE B 1 30 ? -10.938 -5.121 -5.023 1 83.62 30 ILE B C 1
ATOM 809 O O . ILE B 1 30 ? -11.148 -3.947 -4.707 1 83.62 30 ILE B O 1
ATOM 813 N N . ASP B 1 31 ? -11.578 -5.766 -5.996 1 80.62 31 ASP B N 1
ATOM 814 C CA . ASP B 1 31 ? -12.555 -5.059 -6.82 1 80.62 31 ASP B CA 1
ATOM 815 C C . ASP B 1 31 ? -11.977 -3.764 -7.379 1 80.62 31 ASP B C 1
ATOM 817 O O . ASP B 1 31 ? -12.625 -2.719 -7.344 1 80.62 31 ASP B O 1
ATOM 821 N N . GLY B 1 32 ? -10.695 -3.727 -7.609 1 78.62 32 GLY B N 1
ATOM 822 C CA . GLY B 1 32 ? -10.055 -2.592 -8.258 1 78.62 32 GLY B CA 1
ATOM 823 C C . GLY B 1 32 ? -9.438 -1.614 -7.273 1 78.62 32 GLY B C 1
ATOM 824 O O . GLY B 1 32 ? -8.828 -0.624 -7.676 1 78.62 32 GLY B O 1
ATOM 825 N N . GLU B 1 33 ? -9.641 -1.847 -6.012 1 81.31 33 GLU B N 1
ATOM 826 C CA . GLU B 1 33 ? -9.078 -0.958 -5 1 81.31 33 GLU B CA 1
ATOM 827 C C . GLU B 1 33 ? -7.855 -1.584 -4.332 1 81.31 33 GLU B C 1
ATOM 829 O O . GLU B 1 33 ? -7.871 -2.764 -3.977 1 81.31 33 GLU B O 1
ATOM 834 N N . PHE B 1 34 ? -6.91 -0.71 -4.176 1 87 34 PHE B N 1
ATOM 835 C CA . PHE B 1 34 ? -5.695 -1.226 -3.561 1 87 34 PHE B CA 1
ATOM 836 C C . PHE B 1 34 ? -5.754 -1.093 -2.045 1 87 34 PHE B C 1
ATOM 838 O O . PHE B 1 34 ? -6.227 -0.079 -1.523 1 87 34 PHE B O 1
ATOM 845 N N . THR B 1 35 ? -5.277 -2.119 -1.32 1 90.31 35 THR B N 1
ATOM 846 C CA . THR B 1 35 ? -5.211 -2.127 0.137 1 90.31 35 THR B CA 1
ATOM 847 C C . THR B 1 35 ? -3.971 -2.869 0.621 1 90.31 35 THR B C 1
ATOM 849 O O . THR B 1 35 ? -3.363 -3.633 -0.134 1 90.31 35 THR B O 1
ATOM 852 N N . VAL B 1 36 ? -3.633 -2.58 1.818 1 91.88 36 VAL B N 1
ATOM 853 C CA . VAL B 1 36 ? -2.523 -3.281 2.459 1 91.88 36 VAL B CA 1
ATOM 854 C C . VAL B 1 36 ? -3.059 -4.211 3.547 1 91.88 36 VAL B C 1
ATOM 856 O O . VAL B 1 36 ? -3.77 -3.77 4.453 1 91.88 36 VAL B O 1
ATOM 859 N N . LYS B 1 37 ? -2.799 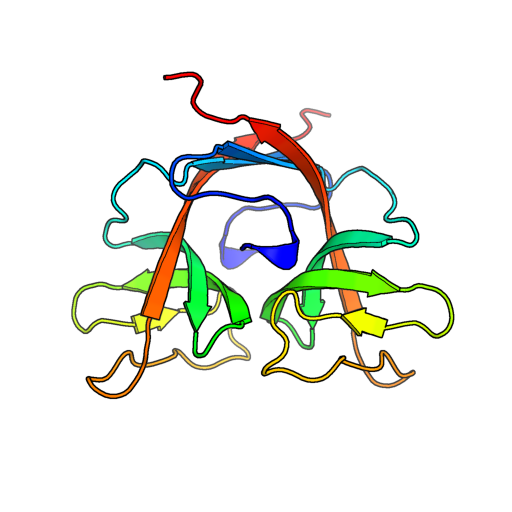-5.48 3.463 1 93.31 37 LYS B N 1
ATOM 860 C CA . LYS B 1 37 ? -3.266 -6.496 4.398 1 93.31 37 LYS B CA 1
ATOM 861 C C . LYS B 1 37 ? -2.242 -7.621 4.547 1 93.31 37 LYS B C 1
ATOM 863 O O . LYS B 1 37 ? -1.3 -7.715 3.758 1 93.31 37 LYS B O 1
ATOM 868 N N . ARG B 1 38 ? -2.479 -8.367 5.574 1 94.44 38 ARG B N 1
ATOM 869 C CA . ARG B 1 38 ? -1.746 -9.625 5.676 1 94.44 38 ARG B CA 1
ATOM 870 C C . ARG B 1 38 ? -2.479 -10.742 4.941 1 94.44 38 ARG B C 1
ATOM 872 O O . ARG B 1 38 ? -3.689 -10.914 5.098 1 94.44 38 ARG B O 1
ATOM 879 N N . LEU B 1 39 ? -1.71 -11.523 4.195 1 95.44 39 LEU B N 1
ATOM 880 C CA . LEU B 1 39 ? 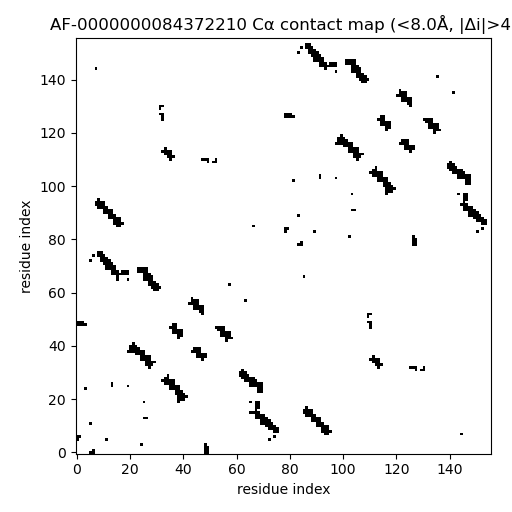-2.299 -12.594 3.393 1 95.44 39 LEU B CA 1
ATOM 881 C C . LEU B 1 39 ? -2.35 -13.898 4.176 1 95.44 39 LEU B C 1
ATOM 883 O O . LEU B 1 39 ? -1.369 -14.281 4.82 1 95.44 39 LEU B O 1
ATOM 887 N N . LYS B 1 40 ? -3.545 -14.5 4.203 1 95 40 LYS B N 1
ATOM 888 C CA . LYS B 1 40 ? -3.709 -15.891 4.613 1 95 40 LYS B CA 1
ATOM 889 C C . LYS B 1 40 ? -4.121 -16.766 3.436 1 95 40 LYS B C 1
ATOM 891 O O . LYS B 1 40 ? -5.07 -16.438 2.715 1 95 40 LYS B O 1
ATOM 896 N N . LEU B 1 41 ? -3.461 -17.812 3.221 1 92.5 41 LEU B N 1
ATOM 897 C CA . LEU B 1 41 ? -3.723 -18.625 2.031 1 92.5 41 LEU B CA 1
ATOM 898 C C . LEU B 1 41 ? -4.742 -19.719 2.326 1 92.5 41 LEU B C 1
ATOM 900 O O . LEU B 1 41 ? -5.523 -20.094 1.45 1 92.5 41 LEU B O 1
ATOM 904 N N . HIS B 1 42 ? -4.754 -20.172 3.602 1 91.12 42 HIS B N 1
ATOM 905 C CA . HIS B 1 42 ? -5.664 -21.266 3.934 1 91.12 42 HIS B CA 1
ATOM 906 C C . HIS B 1 42 ? -6.387 -21 5.254 1 91.12 42 HIS B C 1
ATOM 908 O O . HIS B 1 42 ? -5.789 -21.109 6.324 1 91.12 42 HIS B O 1
ATOM 914 N N . PRO B 1 43 ? -7.777 -20.703 5.133 1 91.25 43 PRO B N 1
ATOM 915 C CA . PRO B 1 43 ? -8.477 -20.328 3.9 1 91.25 43 PRO B CA 1
ATOM 916 C C . PRO B 1 43 ? -8 -19 3.328 1 91.25 43 PRO B C 1
ATOM 918 O O . PRO B 1 43 ? -7.402 -18.203 4.047 1 91.25 43 PRO B O 1
ATOM 921 N N . PRO B 1 44 ? -8.164 -18.797 2.15 1 90.38 44 PRO B N 1
ATOM 922 C CA . PRO B 1 44 ? -7.707 -17.547 1.541 1 90.38 44 PRO B CA 1
ATOM 923 C C . PRO B 1 44 ? -8.406 -16.312 2.125 1 90.38 44 PRO B C 1
ATOM 925 O O . PRO B 1 44 ? -9.633 -16.203 2.051 1 90.38 44 PRO B O 1
ATOM 928 N N . MET B 1 45 ? -7.582 -15.438 2.783 1 94.62 45 MET B N 1
ATOM 929 C CA . MET B 1 45 ? -8.109 -14.234 3.428 1 94.62 45 MET B CA 1
ATOM 930 C C . MET B 1 45 ? -7.078 -13.109 3.404 1 94.62 45 MET B C 1
ATOM 932 O O . MET B 1 45 ? -5.875 -13.359 3.303 1 94.62 45 MET B O 1
ATOM 936 N N . LEU B 1 46 ? -7.609 -11.922 3.379 1 93.88 46 LEU B N 1
ATOM 937 C CA . LEU B 1 46 ? -6.801 -10.742 3.676 1 93.88 46 LEU B CA 1
ATOM 938 C C . LEU B 1 46 ? -7.074 -10.234 5.09 1 93.88 46 LEU B C 1
ATOM 940 O O . LEU B 1 46 ? -8.188 -9.805 5.395 1 93.88 46 LEU B O 1
ATOM 944 N N . ILE B 1 47 ? -6.098 -10.289 5.879 1 93.06 47 ILE B N 1
ATOM 945 C CA . ILE B 1 47 ? -6.246 -9.953 7.293 1 93.06 47 ILE B CA 1
ATOM 946 C C . ILE B 1 47 ? -5.793 -8.516 7.531 1 93.06 47 ILE B C 1
ATOM 948 O O . ILE B 1 47 ? -4.641 -8.172 7.266 1 93.06 47 ILE B O 1
ATOM 952 N N . PRO B 1 48 ? -6.762 -7.691 8.062 1 90.62 48 PRO B N 1
ATOM 953 C CA . PRO B 1 48 ? -6.363 -6.316 8.375 1 90.62 48 PRO B CA 1
ATOM 954 C C . PRO B 1 48 ? -5.305 -6.246 9.477 1 90.62 48 PRO B C 1
ATOM 956 O O . PRO B 1 48 ? -5.215 -7.152 10.312 1 90.62 48 PRO B O 1
ATOM 959 N N . MET B 1 49 ? -4.422 -5.234 9.445 1 83.81 49 MET B N 1
ATOM 960 C CA . MET B 1 49 ? -3.426 -5.035 10.492 1 83.81 49 MET B CA 1
ATOM 961 C C . MET B 1 49 ? -3.959 -4.102 11.578 1 83.81 49 MET B C 1
ATOM 963 O O . MET B 1 49 ? -3.248 -3.199 12.031 1 83.81 49 MET B O 1
ATOM 967 N N . ASN B 1 50 ? -5.203 -4.215 11.766 1 82.06 50 ASN B N 1
ATOM 968 C CA . ASN B 1 50 ? -5.957 -3.494 12.789 1 82.06 50 ASN B CA 1
ATOM 969 C C . ASN B 1 50 ? -7.129 -4.32 13.312 1 82.06 50 ASN B C 1
ATOM 971 O O . ASN B 1 50 ? -7.93 -4.832 12.531 1 82.06 50 ASN B O 1
ATOM 975 N N . VAL B 1 51 ? -7.246 -4.363 14.594 1 80.94 51 VAL B N 1
ATOM 976 C CA . VAL B 1 51 ? -8.195 -5.25 15.25 1 80.94 51 VAL B CA 1
ATOM 977 C C . VAL B 1 51 ? -9.625 -4.766 14.992 1 80.94 51 VAL B C 1
ATOM 979 O O . VAL B 1 51 ? -10.578 -5.527 15.125 1 80.94 51 VAL B O 1
ATOM 982 N N . ASP B 1 52 ? -9.711 -3.523 14.641 1 81.94 52 ASP B N 1
ATOM 983 C CA . ASP B 1 52 ? -11.031 -2.918 14.453 1 81.94 52 ASP B CA 1
ATOM 984 C C . ASP B 1 52 ? -11.656 -3.354 13.133 1 81.94 52 ASP B C 1
ATOM 986 O O . ASP B 1 52 ? -12.828 -3.082 12.875 1 81.94 52 ASP B O 1
ATOM 990 N N . PHE B 1 53 ? -10.984 -4.055 12.297 1 85.94 53 PHE B N 1
ATOM 991 C CA . PHE B 1 53 ? -11.477 -4.457 10.984 1 85.94 53 PHE B CA 1
ATOM 992 C C . PHE B 1 53 ? -11.547 -5.977 10.875 1 85.94 53 PHE B C 1
ATOM 994 O O . PHE B 1 53 ? -10.766 -6.684 11.516 1 85.94 53 PHE B O 1
ATOM 1001 N N . GLN B 1 54 ? -12.422 -6.477 10.125 1 88.25 54 GLN B N 1
ATOM 1002 C CA . GLN B 1 54 ? -12.594 -7.914 9.922 1 88.25 54 GLN B CA 1
ATOM 1003 C C . GLN B 1 54 ? -11.797 -8.398 8.711 1 88.25 54 GLN B C 1
ATOM 1005 O O . GLN B 1 54 ? -11.641 -7.66 7.734 1 88.25 54 GLN B O 1
ATOM 1010 N N . PRO B 1 55 ? -11.422 -9.633 8.836 1 91.69 55 PRO B N 1
ATOM 1011 C CA . PRO B 1 55 ? -10.781 -10.219 7.656 1 91.69 55 PRO B CA 1
ATOM 1012 C C . PRO B 1 55 ? -11.703 -10.25 6.438 1 91.69 55 PRO B C 1
ATOM 1014 O O . PRO B 1 55 ? -12.922 -10.352 6.582 1 91.69 55 PRO B O 1
ATOM 1017 N N . ILE B 1 56 ? -11.039 -10.062 5.32 1 89.56 56 ILE B N 1
ATOM 1018 C CA . ILE B 1 56 ? -11.766 -10.18 4.062 1 89.56 56 ILE B CA 1
ATOM 1019 C C . ILE B 1 56 ? -11.602 -11.586 3.498 1 89.56 56 ILE B C 1
ATOM 1021 O O . ILE B 1 56 ? -10.492 -12 3.158 1 89.56 56 ILE B O 1
ATOM 1025 N N . GLN B 1 57 ? -12.695 -12.375 3.455 1 89.62 57 GLN B N 1
ATOM 1026 C CA . GLN B 1 57 ? -12.664 -13.703 2.852 1 89.62 57 GLN B CA 1
ATOM 1027 C C . GLN B 1 57 ? -12.648 -13.617 1.327 1 89.62 57 GLN B C 1
ATOM 1029 O O . GLN B 1 57 ? -13.438 -12.883 0.733 1 89.62 57 GLN B O 1
ATOM 1034 N N . ILE B 1 58 ? -11.609 -14.172 0.87 1 84.56 58 ILE B N 1
ATOM 1035 C CA . ILE B 1 58 ? -11.516 -14.18 -0.586 1 84.56 58 ILE B CA 1
ATOM 1036 C C . ILE B 1 58 ? -12.344 -15.336 -1.149 1 84.56 58 ILE B C 1
ATOM 1038 O O . ILE B 1 58 ? -12.055 -16.5 -0.883 1 84.56 58 ILE B O 1
ATOM 1042 N N . GLY B 1 59 ? -13.453 -15.039 -1.546 1 78.62 59 GLY B N 1
ATOM 1043 C CA . GLY B 1 59 ? -14.289 -16.031 -2.189 1 78.62 59 GLY B CA 1
ATOM 1044 C C . GLY B 1 59 ? -14.133 -16.062 -3.699 1 78.62 59 GLY B C 1
ATOM 1045 O O . GLY B 1 59 ? -13.328 -15.32 -4.258 1 78.62 59 GLY B O 1
ATOM 1046 N N . ASP B 1 60 ? -14.828 -16.969 -4.316 1 74.31 60 ASP B N 1
ATOM 1047 C CA . ASP B 1 60 ? -14.773 -17.172 -5.758 1 74.31 60 ASP B CA 1
ATOM 1048 C C . ASP B 1 60 ? -15.234 -15.922 -6.508 1 74.31 60 ASP B C 1
ATOM 1050 O O . ASP B 1 60 ? -14.867 -15.719 -7.668 1 74.31 60 ASP B O 1
ATOM 1054 N N . GLU B 1 61 ? -15.922 -15.156 -5.746 1 70.31 61 GLU B N 1
ATOM 1055 C CA . GLU B 1 61 ? -16.547 -14.031 -6.438 1 70.31 61 GLU B CA 1
ATOM 1056 C C . GLU B 1 61 ? -15.664 -12.789 -6.371 1 70.31 61 GLU B C 1
ATOM 1058 O O . GLU B 1 61 ? -15.891 -11.828 -7.109 1 70.31 61 GLU B O 1
ATOM 1063 N N . GLN B 1 62 ? -14.75 -12.781 -5.551 1 73.81 62 GLN B N 1
ATOM 1064 C CA . GLN B 1 62 ? -13.914 -11.594 -5.426 1 73.81 62 GLN B CA 1
ATOM 1065 C C . GLN B 1 62 ? -12.703 -11.68 -6.348 1 73.81 62 GLN B C 1
ATOM 1067 O O . GLN B 1 62 ? -12.125 -12.758 -6.527 1 73.81 62 GLN B O 1
ATOM 1072 N N . ASN B 1 63 ? -12.531 -10.539 -7.062 1 80.88 63 ASN B N 1
ATOM 1073 C CA . ASN B 1 63 ? -11.328 -10.43 -7.875 1 80.88 63 ASN B CA 1
ATOM 1074 C C . ASN B 1 63 ? -10.141 -9.945 -7.047 1 80.88 63 ASN B C 1
ATOM 1076 O O . ASN B 1 63 ? -9.914 -8.742 -6.918 1 80.88 63 ASN B O 1
ATOM 1080 N N . LEU B 1 64 ? -9.523 -10.93 -6.375 1 85.25 64 LEU B N 1
ATOM 1081 C CA . LEU B 1 64 ? -8.328 -10.617 -5.59 1 85.25 64 LEU B CA 1
ATOM 1082 C C . LEU B 1 64 ? -7.074 -10.695 -6.453 1 85.25 64 LEU B C 1
ATOM 1084 O O . LEU B 1 64 ? -6.848 -11.695 -7.141 1 85.25 64 LEU B O 1
ATOM 1088 N N . GLN B 1 65 ? -6.402 -9.625 -6.492 1 87.31 65 GLN B N 1
ATOM 1089 C CA . GLN B 1 65 ? -5.102 -9.602 -7.152 1 87.31 65 GLN B CA 1
ATOM 1090 C C . GLN B 1 65 ? -4.016 -9.086 -6.215 1 87.31 65 GLN B C 1
ATOM 1092 O O . GLN B 1 65 ? -4.148 -8.008 -5.637 1 87.31 65 GLN B O 1
ATOM 1097 N N . ILE B 1 66 ? -3.031 -9.898 -6.039 1 92 66 ILE B N 1
ATOM 1098 C CA . ILE B 1 66 ? -1.888 -9.438 -5.258 1 92 66 ILE B CA 1
ATOM 1099 C C . ILE B 1 66 ? -0.967 -8.594 -6.137 1 92 66 ILE B C 1
ATOM 1101 O O . ILE B 1 66 ? -0.462 -9.07 -7.156 1 92 66 ILE B O 1
ATOM 1105 N N . PHE B 1 67 ? -0.861 -7.375 -5.746 1 90.12 67 PHE B N 1
ATOM 1106 C CA . PHE B 1 67 ? -0.009 -6.477 -6.516 1 90.12 67 PHE B CA 1
ATOM 1107 C C . PHE B 1 67 ? 1.458 -6.688 -6.164 1 90.12 67 PHE B C 1
ATOM 1109 O O . PHE B 1 67 ? 2.312 -6.734 -7.055 1 90.12 67 PHE B O 1
ATOM 1116 N N . GLY B 1 68 ? 1.686 -6.77 -4.816 1 95 68 GLY B N 1
ATOM 1117 C CA . GLY B 1 68 ? 3.066 -6.969 -4.406 1 95 68 GLY B CA 1
ATOM 1118 C C . GLY B 1 68 ? 3.203 -7.363 -2.945 1 95 68 GLY B C 1
ATOM 1119 O O . GLY B 1 68 ? 2.234 -7.289 -2.186 1 95 68 GLY B O 1
ATOM 1120 N N . VAL B 1 69 ? 4.488 -7.793 -2.645 1 96.81 69 VAL B N 1
ATOM 1121 C CA . VAL B 1 69 ? 4.824 -8.25 -1.299 1 96.81 69 VAL B CA 1
ATOM 1122 C C . VAL B 1 69 ? 5.746 -7.234 -0.625 1 96.81 69 VAL B C 1
ATOM 1124 O O . VAL B 1 69 ? 6.719 -6.773 -1.227 1 96.81 69 VAL B O 1
ATOM 1127 N N . VAL B 1 70 ? 5.336 -6.84 0.586 1 95.44 70 VAL B N 1
ATOM 1128 C CA . VAL B 1 70 ? 6.266 -6.039 1.375 1 95.44 70 VAL B CA 1
ATOM 1129 C C . VAL B 1 70 ? 7.496 -6.871 1.729 1 95.44 70 VAL B C 1
ATOM 1131 O O . VAL B 1 70 ? 7.379 -7.914 2.383 1 95.44 70 VAL B O 1
ATOM 1134 N N . THR B 1 71 ? 8.617 -6.395 1.353 1 96.12 71 THR B N 1
ATOM 1135 C CA . THR B 1 71 ? 9.812 -7.211 1.494 1 96.12 71 THR B CA 1
ATOM 1136 C C . THR B 1 71 ? 10.727 -6.648 2.576 1 96.12 71 THR B C 1
ATOM 1138 O O . THR B 1 71 ? 11.359 -7.402 3.322 1 96.12 71 THR B O 1
ATOM 1141 N N . PHE B 1 72 ? 10.844 -5.305 2.621 1 94.44 72 PHE B N 1
ATOM 1142 C CA . PHE B 1 72 ? 11.719 -4.684 3.604 1 94.44 72 PHE B CA 1
ATOM 1143 C C . PHE B 1 72 ? 11.039 -3.484 4.254 1 94.44 72 PHE B C 1
ATOM 1145 O O . PHE B 1 72 ? 10.281 -2.766 3.605 1 94.44 72 PHE B O 1
ATOM 1152 N N . ILE B 1 73 ? 11.344 -3.398 5.422 1 93 73 ILE B N 1
ATOM 1153 C CA . ILE B 1 73 ? 11.039 -2.205 6.203 1 93 73 ILE B CA 1
ATOM 1154 C C . ILE B 1 73 ? 12.328 -1.61 6.758 1 93 73 ILE B C 1
ATOM 1156 O O . ILE B 1 73 ? 13.07 -2.281 7.48 1 93 73 ILE B O 1
ATOM 1160 N N . ILE B 1 74 ? 12.617 -0.531 6.352 1 93.56 74 ILE B N 1
ATOM 1161 C CA . ILE B 1 74 ? 13.828 0.155 6.789 1 93.56 74 ILE B CA 1
ATOM 1162 C C . ILE B 1 74 ? 13.484 1.16 7.887 1 93.56 74 ILE B C 1
ATOM 1164 O O . ILE B 1 74 ? 12.758 2.131 7.645 1 93.56 74 ILE B O 1
ATOM 1168 N N . HIS B 1 75 ? 13.914 0.909 9.031 1 92.75 75 HIS B N 1
ATOM 1169 C CA . HIS B 1 75 ? 13.664 1.741 10.203 1 92.75 75 HIS B CA 1
ATOM 1170 C C . HIS B 1 75 ? 14.719 2.832 10.336 1 92.75 75 HIS B C 1
ATOM 1172 O O . HIS B 1 75 ? 15.898 2.596 10.078 1 92.75 75 HIS B O 1
ATOM 1178 N N . LYS B 1 76 ? 14.203 3.957 10.711 1 86.62 76 LYS B N 1
ATOM 1179 C CA . LYS B 1 76 ? 15.156 5 11.078 1 86.62 76 LYS B CA 1
ATOM 1180 C C . LYS B 1 76 ? 15.875 4.652 12.375 1 86.62 76 LYS B C 1
ATOM 1182 O O . LYS B 1 76 ? 15.242 4.262 13.359 1 86.62 76 LYS B O 1
ATOM 1187 N N . ALA B 1 77 ? 17.266 4.523 12.375 1 85.69 77 ALA B N 1
ATOM 1188 C CA . ALA B 1 77 ? 18.031 4.172 13.57 1 85.69 77 ALA B CA 1
ATOM 1189 C C . ALA B 1 77 ? 17.75 5.141 14.711 1 85.69 77 ALA B C 1
ATOM 1191 O O . ALA B 1 77 ? 17.625 4.727 15.867 1 85.69 77 ALA B O 1
ATOM 1192 N N . GLN B 1 78 ? 18.219 6.148 14.953 1 65.69 78 GLN B N 1
ATOM 1193 C CA . GLN B 1 78 ? 18.047 7.148 16 1 65.69 78 GLN B CA 1
ATOM 1194 C C . GLN B 1 78 ? 17.453 8.438 15.43 1 65.69 78 GLN B C 1
ATOM 1196 O O . GLN B 1 78 ? 17.656 8.758 14.258 1 65.69 78 GLN B O 1
#

Sequence (156 aa):
MIDANINDGDVVIVDSALVAKDGNIVIASIDGEFTVKRLKLHPPMLIPMNVDFQPIQIGDEQNLQIFGVVTFIIHKAQMIDANINDGDVVIVDSALVAKDGNIVIASIDGEFTVKRLKLHPPMLIPMNVDFQPIQIGDEQNLQIFGVVTFIIHKAQ

Secondary structure (DSSP, 8-state):
-GGGT--TT-EEEEETTSPP-TT-EEEEEETTEEEEEEEETTTTEEEPSSTTS--EE--TTS-EEEEEEEEEEE----/-TTTT--TT-EEEEETTSPP-TT-EEEEEETTEEEEEEEETTTTEEE-SSTTS--EE--TTS-EEEEEEEEEEE----

InterPro domains:
  IPR006197 Peptidase S24, LexA-like [PR00726] (3-14)
  IPR006197 Peptidase S24, LexA-like [PR00726] (31-43)
  IPR015927 Peptidase S24/S26A/S26B/S26C [PF00717] (1-70)
  IPR036286 LexA/Signal peptidase-like superfamily [SSF51306] (1-75)
  IPR039418 LexA-like [cd06529] (1-71)
  IPR050077 LexA repressor [PTHR33516] (1-77)

Organism: NCBI:txid1354337